Protein AF-A0A397ZH77-F1 (afdb_monomer_lite)

pLDDT: mean 77.47, std 7.46, range [51.12, 85.69]

Organism: Brassica campestris (NCBI:txid3711)

Structure (mmCIF, N/CA/C/O backbone):
data_AF-A0A397ZH77-F1
#
_entry.id   AF-A0A397ZH77-F1
#
loop_
_atom_site.group_PDB
_atom_site.id
_atom_site.type_symbol
_atom_site.label_atom_id
_atom_site.label_alt_id
_atom_site.label_comp_id
_atom_site.label_asym_id
_atom_site.label_entity_id
_atom_site.label_seq_id
_atom_site.pdbx_PDB_ins_code
_atom_site.Cartn_x
_atom_site.Cartn_y
_atom_site.Cartn_z
_atom_site.occupancy
_atom_site.B_iso_or_equiv
_atom_site.auth_seq_id
_atom_site.auth_comp_id
_atom_site.auth_asym_id
_atom_site.auth_atom_id
_atom_site.pdbx_PDB_model_num
ATOM 1 N N . MET A 1 1 ? -10.480 -19.490 2.097 1.00 51.12 1 MET A N 1
ATOM 2 C CA . MET A 1 1 ? -10.387 -18.051 2.424 1.00 51.12 1 MET A CA 1
ATOM 3 C C . MET A 1 1 ? -9.936 -17.956 3.869 1.00 51.12 1 MET A C 1
ATOM 5 O O . MET A 1 1 ? -10.642 -18.465 4.727 1.00 51.12 1 MET A O 1
ATOM 9 N N . ALA A 1 2 ? -8.730 -17.450 4.128 1.00 56.91 2 ALA A N 1
ATOM 10 C CA . ALA A 1 2 ? -8.202 -17.364 5.487 1.00 56.91 2 ALA A CA 1
ATOM 11 C C . ALA A 1 2 ? -8.954 -16.259 6.243 1.00 56.91 2 ALA A C 1
ATOM 13 O O . ALA A 1 2 ? -8.780 -15.072 5.970 1.00 56.91 2 ALA A O 1
ATOM 14 N N . THR A 1 3 ? -9.847 -16.656 7.145 1.00 62.84 3 THR A N 1
ATOM 15 C CA . THR A 1 3 ? -10.597 -15.761 8.030 1.00 62.84 3 THR A CA 1
ATOM 16 C C . THR A 1 3 ? -9.614 -14.995 8.917 1.00 62.84 3 THR A C 1
ATOM 18 O O . THR A 1 3 ? -9.076 -15.557 9.866 1.00 62.84 3 THR A O 1
ATOM 21 N N . GLY A 1 4 ? -9.332 -13.738 8.554 1.00 75.56 4 GLY A N 1
ATOM 22 C CA . GLY A 1 4 ? -8.378 -12.852 9.237 1.00 75.56 4 GLY A CA 1
ATOM 23 C C . GLY A 1 4 ? -7.412 -12.099 8.312 1.00 75.56 4 GLY A C 1
ATOM 24 O O . GLY A 1 4 ? -6.757 -11.158 8.754 1.00 75.56 4 GLY A O 1
ATOM 25 N N . GLN A 1 5 ? -7.327 -12.464 7.028 1.00 72.44 5 GLN A N 1
ATOM 26 C CA . GLN A 1 5 ? -6.434 -11.795 6.079 1.00 72.44 5 GLN A CA 1
ATOM 27 C C . GLN A 1 5 ? -7.157 -10.654 5.346 1.00 72.44 5 GLN A C 1
ATOM 29 O O . GLN A 1 5 ? -7.965 -10.888 4.451 1.00 72.44 5 GLN A O 1
ATOM 34 N N . LEU A 1 6 ? -6.861 -9.411 5.737 1.00 79.25 6 LEU A N 1
ATOM 35 C CA . LEU A 1 6 ? -7.403 -8.198 5.103 1.00 79.25 6 LEU A CA 1
ATOM 36 C C . LEU A 1 6 ? -6.705 -7.860 3.776 1.00 79.25 6 LEU A C 1
ATOM 38 O O . LEU A 1 6 ? -7.309 -7.257 2.891 1.00 79.25 6 LEU A O 1
ATOM 42 N N . PHE A 1 7 ? -5.440 -8.262 3.630 1.00 82.12 7 PHE A N 1
ATOM 43 C CA . PHE A 1 7 ? -4.613 -7.966 2.465 1.00 82.12 7 PHE A CA 1
ATOM 44 C C . PHE A 1 7 ? -3.982 -9.236 1.901 1.00 82.12 7 PHE A C 1
ATOM 46 O O . PHE A 1 7 ? -3.618 -10.162 2.627 1.00 82.12 7 PHE A O 1
ATOM 53 N N . SER A 1 8 ? -3.837 -9.257 0.586 1.00 82.62 8 SER A N 1
ATOM 54 C CA . SER A 1 8 ? -3.262 -10.345 -0.195 1.00 82.62 8 SER A CA 1
ATOM 55 C C . SER A 1 8 ? -2.419 -9.761 -1.330 1.00 82.62 8 SER A C 1
ATOM 57 O O . SER A 1 8 ? -2.544 -8.579 -1.648 1.00 82.62 8 SER A O 1
ATOM 59 N N . ARG A 1 9 ? -1.581 -10.577 -1.985 1.00 82.25 9 ARG A N 1
ATOM 60 C CA . ARG A 1 9 ? -0.788 -10.112 -3.143 1.00 82.25 9 ARG A CA 1
ATOM 61 C C . ARG A 1 9 ? -1.648 -9.593 -4.296 1.00 82.25 9 ARG A C 1
ATOM 63 O O . ARG A 1 9 ? -1.176 -8.786 -5.079 1.00 82.25 9 ARG A O 1
ATOM 70 N N . THR A 1 10 ? -2.897 -10.036 -4.399 1.00 84.00 10 THR A N 1
ATOM 71 C CA . THR A 1 10 ? -3.840 -9.609 -5.440 1.00 84.00 10 THR A CA 1
ATOM 72 C C . THR A 1 10 ? -4.754 -8.470 -4.986 1.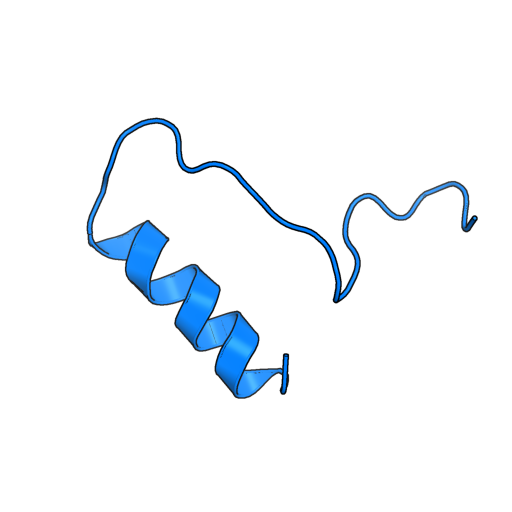00 84.00 10 THR A C 1
ATOM 74 O O . THR A 1 10 ? -5.652 -8.076 -5.727 1.00 84.00 10 THR A O 1
ATOM 77 N N . THR A 1 11 ? -4.548 -7.921 -3.783 1.00 85.69 11 THR A N 1
ATOM 78 C CA . THR A 1 11 ? -5.347 -6.803 -3.282 1.00 85.69 11 THR A CA 1
ATOM 79 C C . THR A 1 11 ? -5.111 -5.551 -4.125 1.00 85.69 11 THR A C 1
ATOM 81 O O . THR A 1 11 ? -3.979 -5.111 -4.324 1.00 85.69 11 THR A O 1
ATOM 84 N N . GLN A 1 12 ? -6.211 -4.953 -4.575 1.00 83.12 12 GLN A N 1
ATOM 85 C CA . GLN A 1 12 ? -6.244 -3.656 -5.241 1.00 83.12 12 GLN A CA 1
ATOM 86 C C . GLN A 1 12 ? -6.855 -2.630 -4.281 1.00 83.12 12 GLN A C 1
ATOM 88 O O . GLN A 1 12 ? -7.766 -2.958 -3.520 1.00 83.12 12 GLN A O 1
ATOM 93 N N . ALA A 1 13 ? -6.343 -1.400 -4.294 1.00 84.44 13 ALA A N 1
ATOM 94 C CA . ALA A 1 13 ? -6.779 -0.331 -3.401 1.00 84.44 13 ALA A CA 1
ATOM 95 C C . ALA A 1 13 ? -7.089 0.946 -4.189 1.00 84.44 13 ALA A C 1
ATOM 97 O O . ALA A 1 13 ? -6.462 1.227 -5.210 1.00 84.44 13 ALA A O 1
ATOM 98 N N . LEU A 1 14 ? -8.046 1.730 -3.691 1.00 85.00 14 LEU A N 1
ATOM 99 C CA . LEU A 1 14 ? -8.387 3.046 -4.225 1.00 85.00 14 LEU A CA 1
ATOM 100 C C . LEU A 1 14 ? -7.711 4.129 -3.382 1.00 85.00 14 LEU A C 1
ATOM 102 O O . LEU A 1 14 ? -7.822 4.130 -2.157 1.00 85.00 14 LEU A O 1
ATOM 106 N N . PHE A 1 15 ? -7.052 5.082 -4.037 1.00 82.00 15 PHE A N 1
ATOM 107 C CA . PHE A 1 15 ? -6.502 6.258 -3.367 1.00 82.00 15 PHE A CA 1
ATOM 108 C C . PHE A 1 15 ? -7.534 7.384 -3.376 1.00 82.00 15 PHE A C 1
ATOM 110 O O . PHE A 1 15 ? -7.695 8.090 -4.369 1.00 82.00 15 PHE A O 1
ATOM 117 N N . TYR A 1 16 ? -8.232 7.562 -2.257 1.00 78.50 16 TYR A N 1
ATOM 118 C CA . TYR A 1 16 ? -9.054 8.748 -2.038 1.00 78.50 16 TYR A CA 1
ATOM 119 C C . TYR A 1 16 ? -8.156 9.893 -1.552 1.00 78.50 16 TYR A C 1
ATOM 121 O O . TYR A 1 16 ? -7.410 9.709 -0.593 1.00 78.50 16 TYR A O 1
ATOM 129 N N . ASN A 1 17 ? -8.238 11.064 -2.197 1.00 78.38 17 ASN A N 1
ATOM 130 C CA . ASN A 1 17 ? -7.310 12.198 -2.050 1.00 78.38 17 ASN A CA 1
ATOM 131 C C . ASN A 1 17 ? -5.919 11.927 -2.662 1.00 78.38 17 ASN A C 1
ATOM 133 O O . ASN A 1 17 ? -5.057 11.279 -2.067 1.00 78.38 17 ASN A O 1
ATOM 137 N N . TYR A 1 18 ? -5.702 12.450 -3.873 1.00 75.00 18 TYR A N 1
ATOM 138 C CA . TYR A 1 18 ? -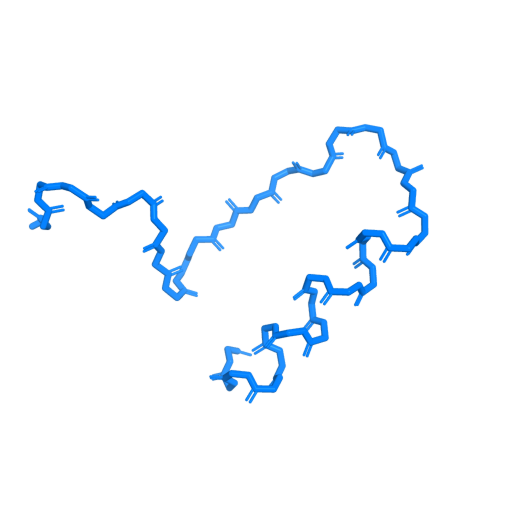4.437 12.292 -4.583 1.00 75.00 18 TYR A CA 1
ATOM 139 C C . TYR A 1 18 ? -3.314 13.049 -3.869 1.00 75.00 18 TYR A C 1
ATOM 141 O O . TYR A 1 18 ? -3.300 14.278 -3.807 1.00 75.00 18 TYR A O 1
ATOM 149 N N . LYS A 1 19 ? -2.343 12.296 -3.357 1.00 80.06 19 LYS A N 1
ATOM 150 C CA . LYS A 1 19 ? -1.101 12.816 -2.786 1.00 80.06 19 LYS A CA 1
ATOM 151 C C . LYS A 1 19 ? 0.060 12.103 -3.473 1.00 80.06 19 LYS A C 1
ATOM 153 O O . LYS A 1 19 ? 0.068 10.875 -3.541 1.00 80.06 19 LYS A O 1
ATOM 158 N N . GLN A 1 20 ? 1.056 12.854 -3.947 1.00 75.81 20 GLN A N 1
ATOM 159 C CA . GLN A 1 20 ? 2.190 12.287 -4.696 1.00 75.81 20 GLN A CA 1
ATOM 160 C C . GLN A 1 20 ? 3.026 11.287 -3.882 1.00 75.81 20 GLN A C 1
ATOM 162 O O . GLN A 1 20 ? 3.478 10.281 -4.414 1.00 75.81 20 GLN A O 1
ATOM 167 N N . LEU A 1 21 ? 3.225 11.520 -2.582 1.00 81.44 21 LEU A N 1
ATOM 168 C CA . LEU A 1 21 ? 4.090 10.651 -1.776 1.00 81.44 21 LEU A CA 1
ATOM 169 C C . LEU A 1 21 ? 3.477 9.258 -1.510 1.00 81.44 21 LEU A C 1
ATOM 171 O O . LEU A 1 21 ? 4.170 8.266 -1.736 1.00 81.44 21 LEU A O 1
ATOM 175 N N . PRO A 1 22 ? 2.210 9.122 -1.065 1.00 76.44 22 PRO A N 1
ATOM 176 C CA . PRO A 1 22 ? 1.596 7.810 -0.846 1.00 76.44 22 PRO A CA 1
ATOM 177 C C . PRO A 1 22 ? 1.401 7.005 -2.134 1.00 76.44 22 PRO A C 1
ATOM 179 O O . PRO A 1 22 ? 1.659 5.802 -2.133 1.00 76.44 22 PRO A O 1
ATOM 182 N N . VAL A 1 23 ? 1.011 7.665 -3.233 1.00 77.50 23 VAL A N 1
ATOM 183 C CA . VAL A 1 23 ? 0.752 6.985 -4.513 1.00 77.50 23 VAL A CA 1
ATOM 184 C C . VAL A 1 23 ? 2.025 6.408 -5.132 1.00 77.50 23 VAL A C 1
ATOM 186 O O . VAL A 1 23 ? 1.946 5.445 -5.877 1.00 77.50 23 VAL A O 1
ATOM 189 N N . GLN A 1 24 ? 3.199 6.955 -4.808 1.00 74.50 24 GLN A N 1
ATOM 190 C CA . GLN A 1 24 ? 4.481 6.472 -5.325 1.00 74.50 24 GLN A CA 1
ATOM 191 C C . GLN A 1 24 ? 5.118 5.411 -4.410 1.00 74.50 24 GLN A C 1
ATOM 193 O O . GLN A 1 24 ? 5.774 4.488 -4.887 1.00 74.50 24 GLN A O 1
ATOM 198 N N . ARG A 1 25 ? 4.900 5.495 -3.089 1.00 81.50 25 ARG A N 1
ATOM 199 C CA . ARG A 1 25 ? 5.479 4.557 -2.109 1.00 81.50 25 ARG A CA 1
ATOM 200 C C . ARG A 1 25 ? 4.815 3.180 -2.119 1.00 81.50 25 ARG A C 1
ATOM 202 O O . ARG A 1 25 ? 5.526 2.188 -1.991 1.00 81.50 25 ARG A O 1
ATOM 209 N N . MET A 1 26 ? 3.490 3.110 -2.278 1.00 79.94 26 MET A N 1
ATOM 210 C CA . MET A 1 26 ? 2.766 1.828 -2.297 1.00 79.94 26 MET A CA 1
ATOM 211 C C . MET A 1 26 ? 3.166 0.946 -3.496 1.00 79.94 26 MET A C 1
ATOM 213 O O . MET A 1 26 ? 3.603 -0.177 -3.264 1.00 79.94 26 MET A O 1
ATOM 217 N N . PRO A 1 27 ? 3.172 1.446 -4.746 1.00 75.19 27 PRO A N 1
ATOM 218 C CA . PRO A 1 27 ? 3.642 0.674 -5.898 1.00 75.19 27 PRO A CA 1
ATOM 219 C C . PRO A 1 27 ? 5.137 0.338 -5.851 1.00 75.19 27 PRO A C 1
ATOM 221 O O . PRO A 1 27 ? 5.537 -0.720 -6.322 1.00 75.19 27 PRO A O 1
ATOM 224 N N . ASN A 1 28 ? 5.976 1.206 -5.271 1.00 76.06 28 ASN A N 1
ATOM 225 C CA . ASN A 1 28 ? 7.398 0.899 -5.088 1.00 76.06 28 ASN A CA 1
ATOM 226 C C . ASN A 1 28 ? 7.607 -0.272 -4.113 1.00 76.06 28 ASN A C 1
ATOM 228 O O . ASN A 1 28 ? 8.472 -1.115 -4.332 1.00 76.06 28 ASN A O 1
ATOM 232 N N . PHE A 1 29 ? 6.803 -0.344 -3.049 1.00 79.75 29 PHE A N 1
ATOM 233 C CA . PHE A 1 29 ? 6.784 -1.497 -2.150 1.00 79.75 29 PHE A CA 1
ATOM 234 C C . PHE A 1 29 ? 6.280 -2.760 -2.864 1.00 79.75 29 PHE A C 1
ATOM 236 O O . PHE A 1 29 ? 6.921 -3.802 -2.765 1.00 79.75 29 PHE A O 1
ATOM 243 N N . ASP A 1 30 ? 5.195 -2.651 -3.638 1.00 78.81 30 ASP A N 1
ATOM 244 C CA . ASP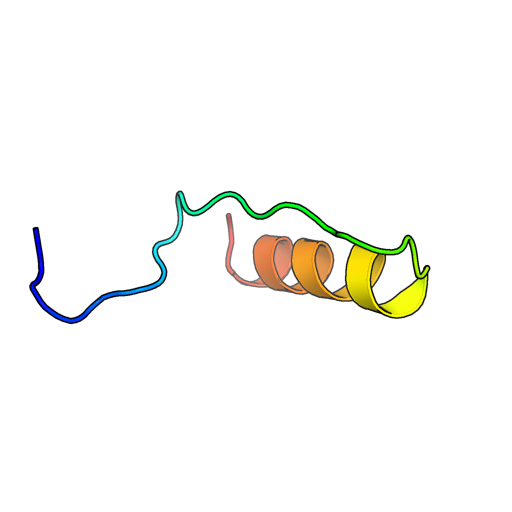 A 1 30 ? 4.671 -3.762 -4.440 1.00 78.81 30 ASP A CA 1
ATOM 245 C C . ASP A 1 30 ? 5.733 -4.324 -5.408 1.00 78.81 30 ASP A C 1
ATOM 247 O O . ASP A 1 30 ? 5.908 -5.540 -5.483 1.00 78.81 30 ASP A O 1
ATOM 251 N N . PHE A 1 31 ? 6.502 -3.452 -6.073 1.00 78.31 31 PHE A N 1
ATOM 252 C CA . PHE A 1 31 ? 7.602 -3.839 -6.964 1.00 78.31 31 PHE A CA 1
ATOM 253 C C . PHE A 1 31 ? 8.731 -4.573 -6.225 1.00 78.31 31 PHE A C 1
ATOM 255 O O . PHE A 1 31 ? 9.173 -5.632 -6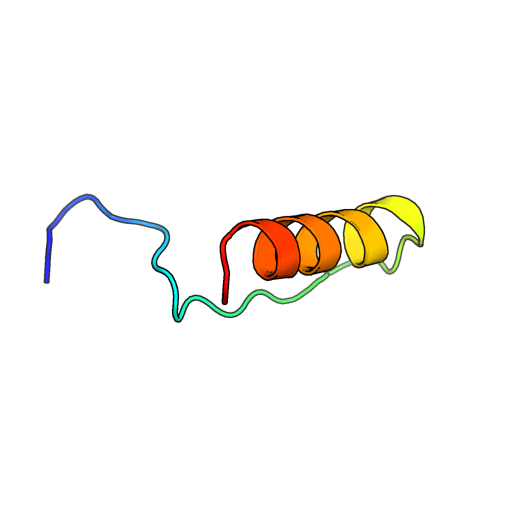.669 1.00 78.31 31 PHE A O 1
ATOM 262 N N . LEU A 1 32 ? 9.176 -4.060 -5.070 1.00 84.50 32 LEU A N 1
ATOM 263 C CA . LEU A 1 32 ? 10.202 -4.722 -4.248 1.00 84.50 32 LEU A CA 1
ATOM 264 C C . LEU A 1 32 ? 9.741 -6.088 -3.720 1.00 84.50 32 LEU A C 1
ATOM 266 O O . LEU A 1 32 ? 10.554 -6.995 -3.553 1.00 84.50 32 LEU A O 1
ATOM 270 N N . CYS A 1 33 ? 8.443 -6.249 -3.467 1.00 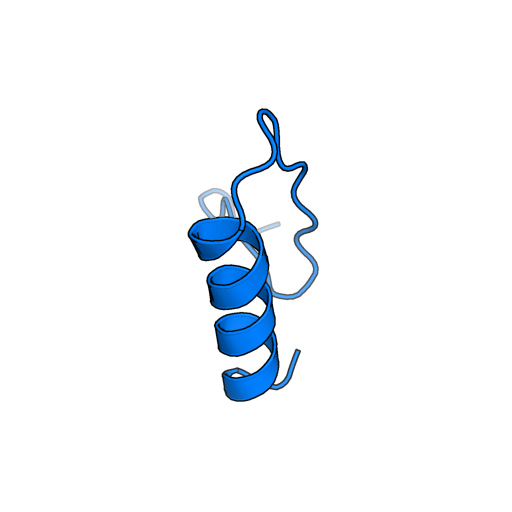83.62 33 CYS A N 1
ATOM 271 C CA . CYS A 1 33 ? 7.851 -7.518 -3.055 1.00 83.62 33 CYS A CA 1
ATOM 272 C C . CYS A 1 33 ? 7.573 -8.484 -4.222 1.00 83.62 33 CYS A C 1
ATOM 274 O O . CYS A 1 33 ? 7.093 -9.594 -3.972 1.00 83.62 33 CYS A O 1
ATOM 276 N N . GLY A 1 34 ? 7.886 -8.097 -5.464 1.00 78.19 34 GLY A N 1
ATOM 277 C CA . GLY A 1 34 ? 7.708 -8.927 -6.655 1.00 78.19 34 GLY A CA 1
ATOM 278 C C . GLY A 1 34 ? 6.244 -9.156 -7.028 1.00 78.19 34 GLY A C 1
ATOM 279 O O . GLY A 1 34 ? 5.901 -10.254 -7.475 1.00 78.19 34 GLY A O 1
ATOM 280 N N . ARG A 1 35 ? 5.382 -8.162 -6.779 1.00 68.62 35 ARG A N 1
ATOM 281 C CA . ARG A 1 35 ? 4.014 -8.137 -7.306 1.00 68.62 35 ARG A CA 1
ATOM 282 C C . ARG A 1 35 ? 3.993 -7.656 -8.753 1.00 68.62 35 ARG A C 1
ATOM 284 O O . ARG A 1 35 ? 4.709 -6.677 -9.055 1.00 68.62 35 ARG A O 1
#

Secondary structure (DSSP, 8-state):
--TT----TT-----SS--HHHHHHHHHHHHHTT-

Sequence (35 aa):
MATGQLFSRTTQALFYNYKQLPVQRMPNFDFLCGR

Radius of gyration: 11.74 Å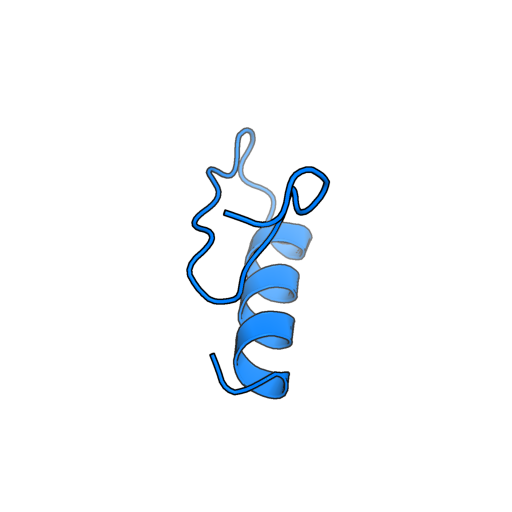; chains: 1; bounding box: 21×31×16 Å

Foldseek 3Di:
DPVPDPDDLPDDDDDDDDDPPVVVVVVVVNVVVPD